Protein AF-A0AB39KVS5-F1 (afdb_monomer_lite)

Foldseek 3Di:
DDLLVVLVVQLVVLVVQLVVLVVLVVCCPPPVNVPRDPVVSVVSNVVSVVSNVVSVVSVVVVVVVVVVVVVVVD

Radius of gyration: 18.09 Å; chains: 1; bounding box: 48×18×46 Å

Organism: NCBI:txid3161137

Structure (mmCIF, N/CA/C/O backbone):
data_AF-A0AB39KVS5-F1
#
_entry.id   AF-A0AB39KVS5-F1
#
loop_
_atom_site.group_PDB
_atom_site.id
_atom_site.type_symbol
_atom_site.label_atom_id
_atom_site.label_alt_id
_atom_site.label_comp_id
_atom_site.label_asym_id
_atom_site.label_entity_id
_atom_site.label_seq_id
_atom_site.pdbx_PDB_ins_code
_atom_site.Cartn_x
_atom_site.Cartn_y
_atom_site.Cartn_z
_atom_site.occupancy
_atom_site.B_iso_or_equiv
_atom_site.auth_seq_id
_atom_site.auth_comp_id
_atom_site.auth_asym_id
_atom_site.auth_atom_id
_atom_site.pdbx_PDB_model_num
ATOM 1 N N . MET A 1 1 ? -1.331 -0.696 23.399 1.00 57.25 1 MET A N 1
ATOM 2 C CA . MET A 1 1 ? -0.811 -0.588 22.021 1.00 57.25 1 MET A CA 1
ATOM 3 C C . MET A 1 1 ? -1.831 0.193 21.220 1.00 57.25 1 MET A C 1
ATOM 5 O O . MET A 1 1 ? -2.994 -0.181 21.255 1.00 57.25 1 MET A O 1
ATOM 9 N N . ASP A 1 2 ? -1.426 1.301 20.608 1.00 86.12 2 ASP A N 1
ATOM 10 C CA . ASP A 1 2 ? -2.315 2.162 19.826 1.00 86.12 2 ASP A CA 1
ATOM 11 C C . ASP A 1 2 ? -2.461 1.592 18.404 1.00 86.12 2 ASP A C 1
ATOM 13 O O . ASP A 1 2 ? -1.483 1.504 17.658 1.00 86.12 2 ASP A O 1
ATOM 17 N N . VAL A 1 3 ? -3.671 1.147 18.054 1.00 85.69 3 VAL A N 1
ATOM 18 C CA . VAL A 1 3 ? -3.985 0.524 16.755 1.00 85.69 3 VAL A CA 1
ATOM 19 C C . VAL A 1 3 ? -3.725 1.495 15.603 1.00 85.69 3 VAL A C 1
ATOM 21 O O . VAL A 1 3 ? -3.241 1.077 14.551 1.00 85.69 3 VAL A O 1
ATOM 24 N N . TYR A 1 4 ? -3.963 2.791 15.815 1.00 88.62 4 TYR A N 1
ATOM 25 C CA . TYR A 1 4 ? -3.705 3.820 14.813 1.00 88.62 4 TYR A CA 1
ATOM 26 C C . TYR A 1 4 ? -2.208 3.978 14.559 1.00 88.62 4 TYR A C 1
ATOM 28 O O . TYR A 1 4 ? -1.789 4.055 13.407 1.00 88.62 4 TYR A O 1
ATOM 36 N N . ALA A 1 5 ? -1.388 3.946 15.614 1.00 89.62 5 ALA A N 1
ATOM 37 C CA . ALA A 1 5 ? 0.065 4.018 15.486 1.00 89.62 5 ALA A CA 1
ATOM 38 C C . ALA A 1 5 ? 0.641 2.807 14.729 1.00 89.62 5 ALA A C 1
ATOM 40 O O . ALA A 1 5 ? 1.520 2.970 13.883 1.00 89.62 5 ALA A O 1
ATOM 41 N N . VAL A 1 6 ? 0.122 1.599 14.986 1.00 89.94 6 VAL A N 1
ATOM 42 C CA . VAL A 1 6 ? 0.544 0.377 14.276 1.00 89.94 6 VAL A CA 1
ATOM 43 C C . VAL A 1 6 ? 0.136 0.425 12.805 1.00 89.94 6 VAL A C 1
ATOM 45 O O . VAL A 1 6 ? 0.969 0.174 11.935 1.00 89.94 6 VAL A O 1
ATOM 48 N N . ALA A 1 7 ? -1.112 0.793 12.510 1.00 89.94 7 ALA A N 1
ATOM 49 C CA . ALA A 1 7 ? -1.583 0.907 11.134 1.00 89.94 7 ALA A CA 1
ATOM 50 C C . ALA A 1 7 ? -0.842 2.011 10.361 1.00 89.94 7 ALA A C 1
ATOM 52 O O . ALA A 1 7 ? -0.475 1.813 9.204 1.00 89.94 7 ALA A O 1
ATOM 53 N N . ALA A 1 8 ? -0.557 3.149 11.002 1.00 90.06 8 ALA A N 1
ATOM 54 C CA . ALA A 1 8 ? 0.233 4.226 10.412 1.00 90.06 8 ALA A CA 1
ATOM 55 C C . ALA A 1 8 ? 1.665 3.776 10.091 1.00 90.06 8 ALA A C 1
ATOM 57 O O . ALA A 1 8 ? 2.152 4.027 8.989 1.00 90.06 8 ALA A O 1
ATOM 58 N N . ALA A 1 9 ? 2.321 3.060 11.008 1.00 92.69 9 ALA A N 1
ATOM 59 C CA . ALA A 1 9 ? 3.641 2.485 10.763 1.00 92.69 9 ALA A CA 1
ATOM 60 C C . ALA A 1 9 ? 3.614 1.451 9.621 1.00 92.69 9 ALA A C 1
ATOM 62 O O . ALA A 1 9 ? 4.497 1.455 8.761 1.00 92.69 9 ALA A O 1
ATOM 63 N N . GLY A 1 10 ? 2.579 0.606 9.568 1.00 91.31 10 GLY A N 1
ATOM 64 C CA . GLY A 1 10 ? 2.356 -0.346 8.479 1.00 91.31 10 GLY A CA 1
ATOM 65 C C . GLY A 1 10 ? 2.215 0.342 7.119 1.00 91.31 10 GLY A C 1
ATOM 66 O O . GLY A 1 10 ? 2.921 -0.012 6.176 1.00 91.31 10 GLY A O 1
ATOM 67 N N . MET A 1 11 ? 1.387 1.387 7.033 1.00 92.12 11 MET A N 1
ATOM 68 C CA . MET A 1 11 ? 1.221 2.180 5.808 1.00 92.12 11 MET A CA 1
ATOM 69 C C . MET A 1 11 ? 2.518 2.882 5.389 1.00 92.12 11 MET A C 1
ATOM 71 O O . MET A 1 11 ? 2.870 2.860 4.214 1.00 92.12 11 MET A O 1
ATOM 75 N N . GLN A 1 12 ? 3.273 3.462 6.329 1.00 94.25 12 GLN A N 1
ATOM 76 C CA . GLN A 1 12 ? 4.571 4.078 6.025 1.00 94.25 12 GLN A CA 1
ATOM 77 C C . GLN A 1 12 ? 5.574 3.072 5.450 1.00 94.25 12 GLN A C 1
ATOM 79 O O . GLN A 1 12 ? 6.329 3.404 4.536 1.00 94.25 12 GLN A O 1
ATOM 84 N N . ASN A 1 13 ? 5.587 1.842 5.964 1.00 94.00 13 ASN A N 1
ATOM 85 C CA . ASN A 1 13 ? 6.442 0.785 5.433 1.00 94.00 13 ASN A CA 1
ATOM 86 C C . ASN A 1 13 ? 5.997 0.340 4.033 1.00 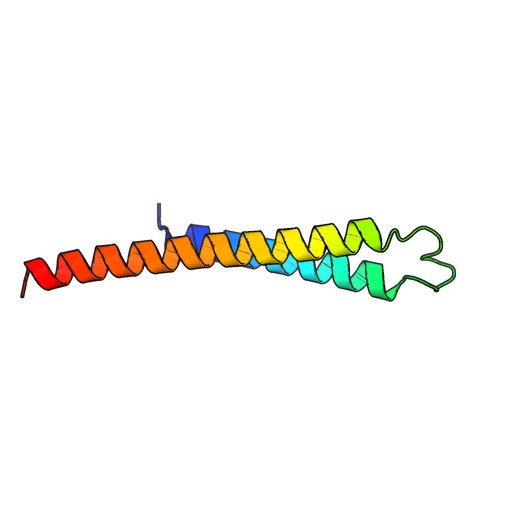94.00 13 ASN A C 1
ATOM 88 O O . ASN A 1 13 ? 6.852 0.180 3.161 1.00 94.00 13 ASN A O 1
ATOM 92 N N . ALA A 1 14 ? 4.688 0.219 3.791 1.00 92.06 14 ALA A N 1
ATOM 93 C CA . ALA A 1 14 ? 4.148 -0.068 2.462 1.00 92.06 14 ALA A CA 1
ATOM 94 C C . ALA A 1 14 ? 4.554 1.014 1.443 1.00 92.06 14 ALA A C 1
ATOM 96 O O . ALA A 1 14 ? 5.036 0.687 0.360 1.00 92.06 14 ALA A 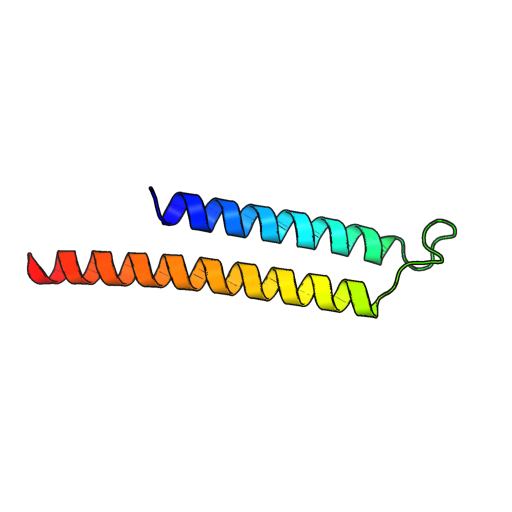O 1
ATOM 97 N N . PHE A 1 15 ? 4.484 2.299 1.818 1.00 91.94 15 PHE A N 1
ATOM 98 C CA . PHE A 1 15 ? 4.949 3.397 0.962 1.00 91.94 15 PHE A CA 1
ATOM 99 C C . PHE A 1 15 ? 6.444 3.320 0.645 1.00 91.94 15 PHE A C 1
ATOM 101 O O . PHE A 1 15 ? 6.828 3.493 -0.507 1.00 91.94 15 PHE A O 1
ATOM 108 N N . LYS A 1 16 ? 7.297 3.020 1.632 1.00 94.69 16 LYS A N 1
ATOM 109 C CA . LYS A 1 16 ? 8.745 2.858 1.396 1.00 94.69 16 LYS A CA 1
ATOM 110 C C . LYS A 1 16 ? 9.045 1.729 0.411 1.00 94.69 16 LYS A C 1
ATOM 112 O O . LYS A 1 16 ? 9.936 1.862 -0.429 1.00 94.69 16 LYS A O 1
ATOM 117 N N . ARG A 1 17 ? 8.316 0.61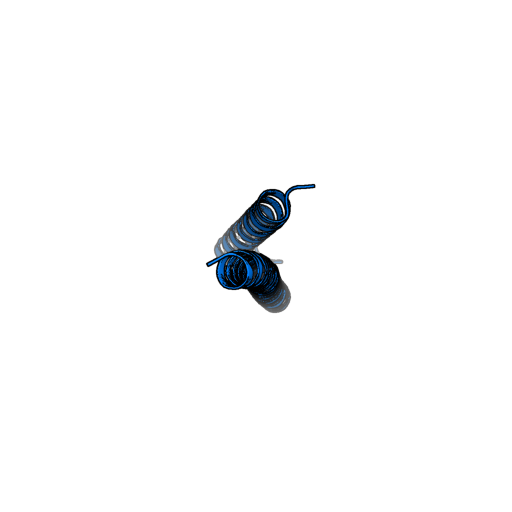4 0.512 1.00 90.31 17 ARG A N 1
ATOM 118 C CA . ARG A 1 17 ? 8.460 -0.525 -0.406 1.00 90.31 17 ARG A CA 1
ATOM 119 C C . ARG A 1 17 ? 8.010 -0.171 -1.817 1.00 90.31 17 ARG A C 1
ATOM 121 O O . ARG A 1 17 ? 8.733 -0.477 -2.761 1.00 90.31 17 ARG A O 1
ATOM 128 N N . LEU A 1 18 ? 6.876 0.518 -1.941 1.00 93.00 18 LEU A N 1
ATOM 129 C CA . LEU A 1 18 ? 6.369 1.009 -3.220 1.00 93.00 18 LEU A CA 1
ATOM 130 C C . LEU A 1 18 ? 7.365 1.963 -3.892 1.00 93.00 18 LEU A C 1
ATOM 132 O O . LEU A 1 18 ? 7.678 1.783 -5.063 1.00 93.00 18 LEU A O 1
ATOM 136 N N . ASP A 1 19 ? 7.910 2.926 -3.145 1.00 92.94 19 ASP A N 1
ATOM 137 C CA . ASP A 1 19 ? 8.908 3.874 -3.657 1.00 92.94 19 ASP A CA 1
ATOM 138 C C . ASP A 1 19 ? 10.184 3.157 -4.123 1.00 92.94 19 ASP A C 1
ATOM 140 O O . ASP A 1 19 ? 10.686 3.399 -5.219 1.00 92.94 19 ASP A O 1
ATOM 144 N N . SER A 1 20 ? 10.659 2.185 -3.341 1.00 91.75 20 SER A N 1
ATOM 145 C CA . SER A 1 20 ? 11.818 1.368 -3.717 1.00 91.75 20 SER A CA 1
ATOM 146 C C . SER A 1 20 ? 11.566 0.558 -4.995 1.00 91.75 20 SER A C 1
ATOM 148 O O . SER A 1 20 ? 12.458 0.452 -5.833 1.00 91.75 20 SER A O 1
ATOM 150 N N . SER A 1 21 ? 10.364 -0.008 -5.154 1.00 89.31 21 SER A N 1
ATOM 151 C CA . SER A 1 21 ? 9.958 -0.716 -6.375 1.00 89.31 21 SER A CA 1
ATOM 152 C C . SER A 1 21 ? 9.911 0.222 -7.578 1.00 89.31 21 SER A C 1
ATOM 154 O O . SER A 1 21 ? 10.528 -0.055 -8.605 1.00 89.31 21 SER A O 1
ATOM 156 N N . ALA A 1 22 ? 9.279 1.388 -7.431 1.00 89.31 22 ALA A N 1
ATOM 157 C CA . ALA A 1 22 ? 9.213 2.395 -8.483 1.00 89.31 22 ALA A CA 1
ATOM 158 C C . ALA A 1 22 ? 10.614 2.832 -8.942 1.00 89.31 22 ALA A C 1
ATOM 160 O O . ALA A 1 22 ? 10.875 2.911 -10.141 1.00 89.31 22 ALA A O 1
ATOM 161 N N . GLN A 1 23 ? 11.549 3.038 -8.010 1.00 90.31 23 GLN A N 1
ATOM 162 C CA . GLN A 1 23 ? 12.938 3.365 -8.340 1.00 90.31 23 GLN A CA 1
ATOM 163 C C . GLN A 1 23 ? 13.646 2.255 -9.130 1.00 90.31 23 GLN A C 1
ATOM 165 O O . GLN A 1 23 ? 14.459 2.565 -10.002 1.00 90.31 23 GLN A O 1
ATOM 170 N N . ARG A 1 24 ? 13.355 0.975 -8.858 1.00 88.06 24 ARG A N 1
ATOM 171 C CA . ARG A 1 24 ? 13.910 -0.153 -9.627 1.00 88.06 24 ARG A CA 1
ATOM 172 C C . ARG A 1 24 ? 13.301 -0.228 -11.024 1.00 88.06 24 ARG A C 1
ATOM 174 O O . ARG A 1 24 ? 14.048 -0.347 -11.989 1.00 88.06 24 ARG A O 1
ATOM 181 N N . VAL A 1 25 ? 11.987 -0.032 -11.146 1.00 87.31 25 VAL A N 1
ATOM 182 C CA . VAL A 1 25 ? 11.300 0.046 -12.446 1.00 87.31 25 VAL A CA 1
ATOM 183 C C . VAL A 1 25 ? 11.844 1.194 -13.303 1.00 87.31 25 VAL A C 1
ATOM 185 O O . VAL A 1 25 ? 12.029 1.017 -14.498 1.00 87.31 25 VAL A O 1
ATOM 188 N N . VAL A 1 26 ? 12.179 2.350 -12.721 1.00 87.06 26 VAL A N 1
ATOM 189 C CA . VAL A 1 26 ? 12.779 3.480 -13.466 1.00 87.06 26 VAL A CA 1
ATOM 190 C C . VAL A 1 26 ? 14.151 3.135 -14.059 1.00 87.06 26 VAL A C 1
ATOM 192 O O . VAL A 1 26 ? 14.524 3.673 -15.098 1.00 87.06 26 VAL A O 1
ATOM 195 N N . ARG A 1 27 ? 14.914 2.245 -13.414 1.00 84.88 27 ARG A N 1
ATOM 196 C CA . ARG A 1 27 ? 16.231 1.805 -13.903 1.00 84.88 27 ARG A CA 1
ATOM 197 C C . ARG A 1 27 ? 16.130 0.756 -15.006 1.00 84.88 27 ARG A C 1
ATOM 199 O O . ARG A 1 27 ? 17.127 0.514 -15.687 1.00 84.88 27 ARG A O 1
ATOM 206 N N . TRP A 1 28 ? 14.961 0.157 -15.207 1.00 81.69 28 TRP A N 1
ATOM 207 C CA . TRP A 1 28 ? 14.738 -0.799 -16.283 1.00 81.69 28 TRP A CA 1
ATOM 208 C C . TRP A 1 28 ? 15.014 -0.153 -17.650 1.00 81.69 28 TRP A C 1
ATOM 210 O O . TRP A 1 28 ? 14.521 0.933 -17.956 1.00 81.69 28 TRP A O 1
ATOM 220 N N . GLY A 1 29 ? 15.848 -0.804 -18.464 1.00 72.06 29 GLY A N 1
ATOM 221 C CA . GLY A 1 29 ? 16.283 -0.286 -19.768 1.00 72.06 29 GLY A CA 1
ATOM 222 C C . GLY A 1 29 ? 17.480 0.674 -19.720 1.00 72.06 29 GLY A C 1
ATOM 223 O O . GLY A 1 29 ? 17.920 1.149 -20.767 1.00 72.06 29 GLY A O 1
ATOM 224 N N . THR A 1 30 ? 18.041 0.942 -18.536 1.00 80.69 30 THR A N 1
ATOM 225 C CA . THR A 1 30 ? 19.370 1.563 -18.403 1.00 80.69 30 THR A CA 1
ATOM 226 C C . THR A 1 30 ? 20.471 0.494 -18.408 1.00 80.69 30 THR A C 1
ATOM 228 O O . THR A 1 30 ? 20.198 -0.642 -18.017 1.00 80.69 30 THR A O 1
ATOM 231 N N . PRO A 1 31 ? 21.726 0.826 -18.777 1.00 71.44 31 PRO A N 1
ATOM 232 C CA . PRO A 1 31 ? 22.844 -0.125 -18.710 1.00 71.44 31 PRO A CA 1
ATOM 233 C C . PRO A 1 31 ? 23.089 -0.704 -17.305 1.00 71.44 31 PRO A C 1
ATOM 235 O O . PRO A 1 31 ? 23.690 -1.760 -17.168 1.00 71.44 31 PRO A O 1
ATOM 238 N N . GLU A 1 32 ? 22.629 -0.017 -16.256 1.00 70.62 32 GLU A N 1
ATOM 239 C CA . GLU A 1 32 ? 22.736 -0.446 -14.855 1.00 70.62 32 GLU A CA 1
ATOM 240 C C . GLU A 1 32 ? 21.525 -1.276 -14.377 1.00 70.62 32 GLU A C 1
ATOM 242 O O . GLU A 1 32 ? 21.510 -1.738 -13.238 1.00 70.62 32 GLU A O 1
ATOM 247 N N . GLY A 1 33 ? 20.493 -1.441 -15.213 1.00 69.25 33 GLY A N 1
ATOM 248 C CA . GLY A 1 33 ? 19.222 -2.093 -14.877 1.00 69.25 33 GLY A CA 1
ATOM 249 C C . GLY A 1 33 ? 18.838 -3.226 -15.827 1.00 69.25 33 GLY A C 1
ATOM 250 O O . GLY A 1 33 ? 17.650 -3.482 -16.019 1.00 69.25 33 GLY A O 1
ATOM 251 N N . GLU A 1 34 ? 19.834 -3.882 -16.428 1.00 61.28 34 GLU A N 1
ATOM 252 C CA . GLU A 1 34 ? 19.665 -4.967 -17.408 1.00 61.28 34 GLU A CA 1
ATOM 253 C C . GLU A 1 34 ? 18.963 -6.215 -16.818 1.00 61.28 34 GLU A C 1
ATOM 255 O O . GLU A 1 34 ? 18.337 -6.965 -17.559 1.00 61.28 34 GLU A O 1
ATOM 260 N N . ASP A 1 35 ? 18.971 -6.369 -15.485 1.00 72.31 35 ASP A N 1
ATOM 261 C CA . ASP A 1 35 ? 18.402 -7.508 -14.733 1.00 72.31 35 ASP A CA 1
ATOM 262 C C . ASP A 1 35 ? 17.093 -7.189 -13.966 1.00 72.31 35 ASP A C 1
ATOM 264 O O . ASP A 1 35 ? 16.677 -7.948 -13.089 1.00 72.31 35 ASP A O 1
ATOM 268 N N . VAL A 1 36 ? 16.421 -6.060 -14.230 1.00 80.19 36 VAL A N 1
ATOM 269 C CA . VAL A 1 36 ? 15.161 -5.740 -13.522 1.00 80.19 36 VAL A CA 1
ATOM 270 C C . VAL A 1 36 ? 14.004 -6.610 -14.040 1.00 80.19 36 VAL A C 1
ATOM 272 O O . VAL A 1 36 ? 13.534 -6.414 -15.164 1.00 80.19 36 VAL A O 1
ATOM 275 N N . ASP A 1 37 ? 13.493 -7.519 -13.200 1.00 85.31 37 ASP A N 1
ATOM 276 C CA . ASP A 1 37 ? 12.281 -8.305 -13.474 1.00 85.31 37 ASP A CA 1
ATOM 277 C C . ASP A 1 37 ? 11.009 -7.478 -13.211 1.00 85.31 37 ASP A C 1
ATOM 279 O O . ASP A 1 37 ? 10.565 -7.272 -12.079 1.00 85.31 37 ASP A O 1
ATOM 283 N N . LEU A 1 38 ? 10.382 -7.015 -14.293 1.00 85.25 38 LEU A N 1
ATOM 284 C CA . LEU A 1 38 ? 9.146 -6.234 -14.231 1.00 85.25 38 LEU A CA 1
ATOM 285 C C . LEU A 1 38 ? 7.943 -7.016 -13.684 1.00 85.25 38 LEU A C 1
ATOM 287 O O . LEU A 1 38 ? 7.024 -6.404 -13.130 1.00 85.25 38 LEU A O 1
ATOM 291 N N . ALA A 1 39 ? 7.908 -8.340 -13.850 1.00 88.31 39 ALA A N 1
ATOM 292 C CA . ALA A 1 39 ? 6.826 -9.158 -13.319 1.00 88.31 39 ALA A CA 1
ATOM 293 C C . ALA A 1 39 ? 6.924 -9.230 -11.791 1.00 88.31 39 ALA A C 1
ATOM 295 O O . ALA A 1 39 ? 5.916 -9.053 -11.102 1.00 88.31 39 ALA A O 1
ATOM 296 N N . GLU A 1 40 ? 8.137 -9.402 -11.262 1.00 89.25 40 GLU A N 1
ATOM 297 C CA . GLU A 1 40 ? 8.394 -9.356 -9.822 1.00 89.25 40 GLU A CA 1
ATOM 298 C C . GLU A 1 40 ? 8.075 -7.974 -9.234 1.00 89.25 40 GLU A C 1
ATOM 300 O O . GLU A 1 40 ? 7.367 -7.880 -8.228 1.00 89.25 40 GLU A O 1
ATOM 305 N N . GLU A 1 41 ? 8.490 -6.890 -9.897 1.00 89.25 41 GLU A N 1
ATOM 306 C CA . GLU A 1 41 ? 8.180 -5.533 -9.432 1.00 89.25 41 GLU A CA 1
ATOM 307 C C . GLU A 1 41 ? 6.679 -5.235 -9.431 1.00 89.25 41 GLU A C 1
ATOM 309 O O . GLU A 1 41 ? 6.167 -4.623 -8.494 1.00 89.25 41 GLU A O 1
ATOM 314 N N . THR A 1 42 ? 5.940 -5.718 -10.431 1.00 89.88 42 THR A N 1
ATOM 315 C CA . THR A 1 42 ? 4.476 -5.585 -10.459 1.00 89.88 42 THR A CA 1
ATOM 316 C C . THR A 1 42 ? 3.841 -6.297 -9.262 1.00 89.88 42 THR A C 1
ATOM 318 O O . THR A 1 42 ? 2.934 -5.764 -8.621 1.00 89.88 42 THR A O 1
ATOM 321 N N . VAL A 1 43 ? 4.334 -7.486 -8.908 1.00 93.06 43 VAL A N 1
ATOM 322 C CA . VAL A 1 43 ? 3.864 -8.220 -7.726 1.00 93.06 43 VAL A CA 1
ATOM 323 C C . VAL A 1 43 ? 4.198 -7.467 -6.436 1.00 93.06 43 VAL A C 1
ATOM 325 O O . VAL A 1 43 ? 3.358 -7.408 -5.536 1.00 93.06 43 VAL A O 1
ATOM 328 N N . GLU A 1 44 ? 5.379 -6.858 -6.329 1.00 91.75 44 GLU A N 1
ATOM 329 C CA . GLU A 1 44 ? 5.730 -6.023 -5.174 1.00 91.75 44 GLU A CA 1
ATOM 330 C C . GLU A 1 44 ? 4.820 -4.795 -5.041 1.00 91.75 44 GLU A C 1
ATOM 332 O O . GLU A 1 44 ? 4.389 -4.474 -3.929 1.00 91.75 44 GLU A O 1
ATOM 337 N N . GLN A 1 45 ? 4.441 -4.158 -6.151 1.00 92.12 45 GLN A N 1
ATOM 338 C CA . GLN A 1 45 ? 3.476 -3.054 -6.143 1.00 92.12 45 GLN A CA 1
ATOM 339 C C . GLN A 1 45 ? 2.092 -3.511 -5.658 1.00 92.12 45 GLN A C 1
ATOM 341 O O . GLN A 1 45 ? 1.508 -2.871 -4.782 1.00 92.12 45 GLN A O 1
ATOM 346 N N . VAL A 1 46 ? 1.601 -4.660 -6.138 1.00 93.81 46 VAL A N 1
ATOM 347 C CA . VAL A 1 46 ? 0.318 -5.245 -5.698 1.00 93.81 46 VAL A CA 1
ATOM 348 C C . VAL A 1 46 ? 0.343 -5.621 -4.212 1.00 93.81 46 VAL A C 1
ATOM 350 O O . VAL A 1 46 ? -0.636 -5.405 -3.489 1.00 93.81 46 VAL A O 1
ATOM 353 N N . LYS A 1 47 ? 1.463 -6.161 -3.715 1.00 92.31 47 LYS A N 1
ATOM 354 C CA . LYS A 1 47 ? 1.637 -6.438 -2.281 1.00 92.31 47 LYS A CA 1
ATOM 355 C C . LYS A 1 47 ? 1.567 -5.150 -1.464 1.00 92.31 47 LYS A C 1
ATOM 357 O O . LYS A 1 47 ? 0.853 -5.119 -0.464 1.00 92.31 47 LYS A O 1
ATOM 362 N N . ALA A 1 48 ? 2.257 -4.092 -1.894 1.00 91.31 48 ALA A N 1
ATOM 363 C CA . ALA A 1 48 ? 2.239 -2.804 -1.206 1.00 91.31 48 ALA A CA 1
ATOM 364 C C . ALA A 1 48 ? 0.826 -2.190 -1.169 1.00 91.31 48 ALA A C 1
ATOM 366 O O . ALA A 1 48 ? 0.396 -1.700 -0.123 1.00 91.31 48 ALA A O 1
ATOM 367 N N . GLU A 1 49 ? 0.071 -2.278 -2.268 1.00 92.12 49 GLU A N 1
ATOM 368 C CA . GLU A 1 49 ? -1.333 -1.851 -2.322 1.00 92.12 49 GLU A CA 1
ATOM 369 C C . GLU A 1 49 ? -2.206 -2.643 -1.337 1.00 92.12 49 GLU A C 1
ATOM 371 O O . GLU A 1 49 ? -2.967 -2.067 -0.554 1.00 92.12 49 GLU A O 1
ATOM 376 N N . THR A 1 50 ? -2.050 -3.968 -1.319 1.00 94.06 50 THR A N 1
ATOM 377 C CA . THR A 1 50 ? -2.803 -4.857 -0.424 1.00 94.06 50 THR A CA 1
ATOM 378 C C . THR A 1 50 ? -2.492 -4.573 1.048 1.00 94.06 50 THR A C 1
ATOM 380 O O . THR A 1 50 ? -3.401 -4.522 1.878 1.00 94.06 50 THR A O 1
ATOM 383 N N . GLU A 1 51 ? -1.222 -4.341 1.390 1.00 91.19 51 GLU A N 1
ATOM 384 C CA . GLU A 1 51 ? -0.793 -3.975 2.746 1.00 91.19 51 GLU A CA 1
ATOM 385 C C . GLU A 1 51 ? -1.386 -2.637 3.192 1.00 91.19 51 GLU A C 1
ATOM 387 O O . GLU A 1 51 ? -1.819 -2.491 4.341 1.00 91.19 51 GLU A O 1
ATOM 392 N N . LEU A 1 52 ? -1.455 -1.660 2.288 1.00 90.88 52 LEU A N 1
ATOM 393 C CA . LEU A 1 52 ? -2.082 -0.375 2.569 1.00 90.88 52 LEU A CA 1
ATOM 394 C C . LEU A 1 52 ? -3.590 -0.532 2.806 1.00 90.88 52 LEU A C 1
ATOM 396 O O . LEU A 1 52 ? -4.114 -0.029 3.803 1.00 90.88 52 LEU A O 1
ATOM 400 N N . ALA A 1 53 ? -4.275 -1.290 1.946 1.00 92.88 53 ALA A N 1
ATOM 401 C CA . ALA A 1 53 ? -5.701 -1.575 2.080 1.00 92.88 53 ALA A CA 1
ATOM 402 C C . ALA A 1 53 ? -6.025 -2.315 3.389 1.00 92.88 53 ALA A C 1
ATOM 404 O O . ALA A 1 53 ? -6.995 -1.976 4.072 1.00 92.88 53 ALA A O 1
ATOM 405 N N . ALA A 1 54 ? -5.191 -3.283 3.779 1.00 93.31 54 ALA A N 1
ATOM 406 C CA . ALA A 1 54 ? -5.344 -4.018 5.030 1.00 93.31 54 ALA A CA 1
ATOM 407 C C 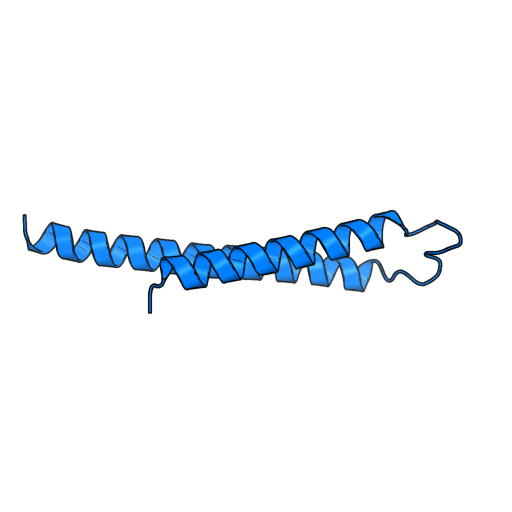. ALA A 1 54 ? -5.215 -3.094 6.252 1.00 93.31 54 ALA A C 1
ATOM 409 O O . ALA A 1 54 ? -6.087 -3.099 7.124 1.00 93.31 54 ALA A O 1
ATOM 410 N N . ASN A 1 55 ? -4.181 -2.248 6.297 1.00 90.81 55 ASN A N 1
ATOM 411 C CA . ASN A 1 55 ? -4.004 -1.285 7.387 1.00 90.81 55 ASN A CA 1
ATOM 412 C C . ASN A 1 55 ? -5.158 -0.269 7.447 1.00 90.81 55 ASN A C 1
ATOM 414 O O . ASN A 1 55 ? -5.666 0.025 8.530 1.00 90.81 55 ASN A O 1
ATOM 418 N N . ALA A 1 56 ? -5.638 0.212 6.297 1.00 92.00 56 ALA A N 1
ATOM 419 C CA . ALA A 1 56 ? -6.793 1.105 6.231 1.00 92.00 56 ALA A CA 1
ATOM 420 C C . ALA A 1 56 ? -8.081 0.436 6.752 1.00 92.00 56 ALA A C 1
ATOM 422 O O . ALA A 1 56 ? -8.866 1.060 7.471 1.00 92.00 56 ALA A O 1
ATOM 423 N N . ALA A 1 57 ? -8.297 -0.847 6.444 1.00 93.06 57 ALA A N 1
ATOM 424 C CA . ALA A 1 57 ? -9.434 -1.608 6.957 1.00 93.06 57 ALA A CA 1
ATOM 425 C C . ALA A 1 57 ? -9.383 -1.781 8.486 1.00 93.06 57 ALA A C 1
ATOM 427 O O . ALA A 1 57 ? -10.423 -1.693 9.148 1.00 93.06 57 ALA A O 1
ATOM 428 N N . VAL A 1 58 ? -8.190 -1.973 9.059 1.00 92.00 58 VAL A N 1
ATOM 429 C CA . VAL A 1 58 ? -7.985 -2.033 10.516 1.00 92.00 58 VAL A CA 1
ATOM 430 C C . VAL A 1 58 ? -8.357 -0.703 11.173 1.00 92.00 58 VAL A C 1
ATOM 432 O O . VAL A 1 58 ? -9.147 -0.704 12.116 1.00 92.00 58 VAL A O 1
ATOM 435 N N . VAL A 1 59 ? -7.875 0.426 10.639 1.00 92.31 59 VAL A N 1
ATOM 436 C CA . VAL A 1 59 ? -8.222 1.774 11.136 1.00 92.31 59 VAL A CA 1
ATOM 437 C C . VAL A 1 59 ? -9.731 2.002 11.081 1.00 92.31 59 VAL A C 1
ATOM 439 O O . VAL A 1 59 ? -10.343 2.343 12.088 1.00 92.31 59 VAL A O 1
ATOM 442 N N . LYS A 1 60 ? -10.364 1.705 9.941 1.00 92.69 60 LYS A N 1
ATOM 443 C CA . LYS A 1 60 ? -11.819 1.840 9.772 1.00 92.69 60 LYS A CA 1
ATOM 444 C C . LYS A 1 60 ? -12.608 0.983 10.765 1.00 92.69 60 LYS A C 1
ATOM 446 O O . LYS A 1 60 ? -13.702 1.359 11.183 1.00 92.69 60 LYS A O 1
ATOM 451 N N . THR A 1 61 ? -12.089 -0.191 11.112 1.00 91.88 61 THR A N 1
ATOM 452 C CA . THR A 1 61 ? -12.715 -1.075 1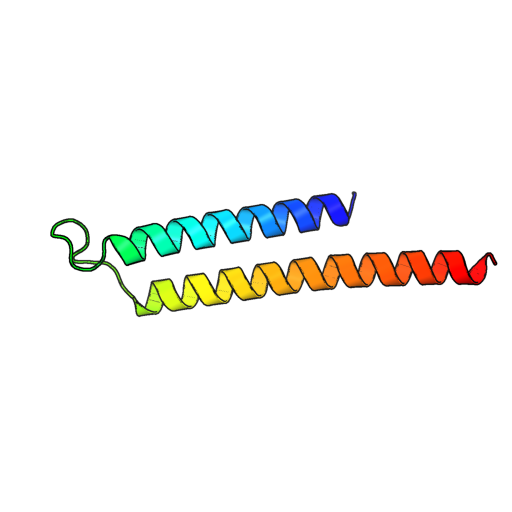2.101 1.00 91.88 61 THR A CA 1
ATOM 453 C C . THR A 1 61 ? -12.561 -0.509 13.510 1.00 91.88 61 THR A C 1
ATOM 455 O O . THR A 1 61 ? -13.543 -0.478 14.249 1.00 91.88 61 THR A O 1
ATOM 458 N N . ALA A 1 62 ? -11.379 0.010 13.855 1.00 90.19 62 ALA A N 1
ATOM 459 C CA . ALA A 1 62 ? -11.147 0.699 15.122 1.00 90.19 62 ALA A CA 1
ATOM 460 C C . ALA A 1 62 ? -12.078 1.915 15.286 1.00 90.19 62 ALA A 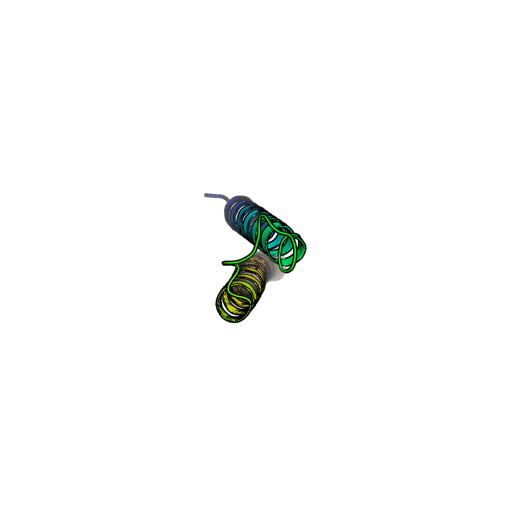C 1
ATOM 462 O O . ALA A 1 62 ? -12.731 2.045 16.322 1.00 90.19 62 ALA A O 1
ATOM 463 N N . ASP A 1 63 ? -12.239 2.726 14.235 1.00 89.81 63 ASP A N 1
ATOM 464 C CA . ASP A 1 63 ? -13.155 3.873 14.225 1.00 89.81 63 ASP A CA 1
ATOM 465 C C . ASP A 1 63 ? -14.610 3.454 14.456 1.00 89.81 63 ASP A C 1
ATOM 467 O O . ASP A 1 63 ? -15.308 4.040 15.282 1.00 89.81 63 ASP A O 1
ATOM 471 N N . LYS A 1 64 ? -15.077 2.401 13.771 1.00 92.19 64 LYS A N 1
ATOM 472 C CA . LYS A 1 64 ? -16.439 1.871 13.958 1.00 92.19 64 LYS A CA 1
ATOM 473 C C . LYS A 1 64 ? -16.682 1.371 15.378 1.00 92.19 64 LYS A C 1
ATOM 475 O O . LYS A 1 64 ? -17.765 1.586 15.922 1.00 92.19 64 LYS A O 1
ATOM 480 N N . MET A 1 65 ? -15.700 0.694 15.972 1.00 89.94 65 MET A N 1
ATOM 481 C CA . MET A 1 65 ? -15.795 0.223 17.353 1.00 89.94 65 MET A CA 1
ATOM 482 C C . MET A 1 65 ? -15.866 1.397 18.328 1.00 89.94 65 MET A C 1
ATOM 484 O O . MET A 1 65 ? -16.708 1.385 19.222 1.00 89.94 65 MET A O 1
ATOM 488 N N . MET A 1 66 ? -15.042 2.430 18.128 1.00 89.75 66 MET A N 1
ATOM 489 C CA . MET A 1 66 ? -15.093 3.647 18.938 1.00 89.75 66 MET A CA 1
ATOM 490 C C . MET A 1 66 ? -16.447 4.357 18.801 1.00 89.75 66 MET A C 1
ATOM 492 O O . MET A 1 66 ? -17.050 4.709 19.810 1.00 89.75 66 MET A O 1
ATOM 496 N N . GLY A 1 67 ? -16.964 4.501 17.577 1.00 91.69 67 GLY A N 1
ATOM 497 C CA . GLY A 1 67 ? -18.293 5.066 17.324 1.00 91.69 67 GLY A CA 1
ATOM 498 C C . GLY A 1 67 ? -19.404 4.286 18.028 1.00 91.69 67 GLY A C 1
ATOM 499 O O . GLY A 1 67 ? -20.218 4.876 18.724 1.00 91.69 67 GLY A O 1
ATOM 500 N N . SER A 1 68 ? -19.364 2.953 17.964 1.00 92.56 68 SER A N 1
ATOM 501 C CA . SER A 1 68 ? -20.348 2.102 18.652 1.00 92.56 68 SER A CA 1
ATOM 502 C C . SER A 1 68 ? -20.307 2.275 20.177 1.00 92.56 68 SER A C 1
ATOM 504 O O . SER A 1 68 ? -21.342 2.233 20.834 1.00 92.56 68 SER A O 1
ATOM 506 N N . LEU A 1 69 ? -19.119 2.481 20.761 1.00 88.62 69 LEU A N 1
ATOM 507 C CA . LEU A 1 69 ? -18.983 2.783 22.191 1.00 88.62 69 LEU A CA 1
ATOM 508 C C . LEU A 1 69 ? -19.535 4.167 22.552 1.00 88.62 69 LEU A C 1
ATOM 510 O O . LEU A 1 69 ? -20.082 4.331 23.642 1.00 88.62 69 LEU A O 1
ATOM 514 N N . LEU A 1 70 ? -19.378 5.152 21.663 1.00 90.25 70 LEU A N 1
ATOM 515 C CA . LEU A 1 70 ? -19.961 6.480 21.837 1.00 90.25 70 LEU A CA 1
ATOM 516 C C . LEU A 1 70 ? -21.490 6.410 21.770 1.00 90.25 70 LEU A C 1
ATOM 518 O O . LEU A 1 70 ? -22.139 6.930 22.670 1.00 90.25 70 LEU A O 1
ATOM 522 N N . ASP A 1 71 ? -22.048 5.695 20.794 1.00 90.12 71 ASP A N 1
ATOM 523 C CA . ASP A 1 71 ? -23.497 5.554 20.604 1.00 90.12 71 ASP A CA 1
ATOM 524 C C . ASP A 1 71 ? -24.198 4.874 21.791 1.00 90.12 71 ASP A C 1
ATOM 526 O O . ASP A 1 71 ? -25.337 5.196 22.098 1.00 90.12 71 ASP A O 1
ATOM 530 N N . ILE A 1 72 ? -23.531 3.959 22.505 1.00 86.81 72 ILE A N 1
ATOM 531 C CA . ILE A 1 72 ? -24.088 3.336 23.724 1.00 86.81 72 ILE A CA 1
ATOM 532 C C . ILE A 1 72 ? -24.232 4.348 24.874 1.00 86.81 72 ILE A C 1
ATOM 534 O O . ILE A 1 72 ? -25.024 4.140 25.795 1.00 86.81 72 ILE A O 1
ATOM 538 N N . LYS A 1 73 ? -23.424 5.411 24.875 1.00 68.31 73 LYS A N 1
ATOM 539 C CA . LYS A 1 73 ? -23.328 6.368 25.982 1.00 68.31 73 LYS A CA 1
ATOM 540 C C . LYS A 1 73 ? -24.205 7.611 25.791 1.00 68.31 73 LYS A C 1
ATOM 542 O O . LYS A 1 73 ? -24.310 8.392 26.739 1.00 68.31 73 LYS A O 1
ATOM 547 N N . VAL A 1 74 ? -24.787 7.799 24.605 1.00 63.22 74 VAL A N 1
ATOM 548 C CA . VAL A 1 74 ? -25.630 8.951 24.235 1.00 63.22 74 VAL A CA 1
ATOM 549 C C . VAL A 1 74 ? -27.101 8.555 24.205 1.00 63.22 74 VAL A C 1
ATOM 551 O O . VAL A 1 74 ? -27.407 7.430 23.761 1.00 63.22 74 VAL A O 1
#

pLDDT: mean 87.41, std 8.22, range [57.25, 94.69]

InterPro domains:
  IPR010930 Flagellar basal-body/hook protein, C-terminal domain [PF06429] (32-71)

Secondary structure (DSSP, 8-state):
--HHHHHHHHHHHHHHHHHHHHHHHHHTTSTT-TT--HHHHHHHHHHHHHHHHHHHHHHHHHHHHHHHHHHHH-

Sequence (74 aa):
MDVYAVAAAGMQNAFKRLDSSAQRVVRWGTPEGEDVDLAEETVEQVKAETELAANAAVVKTADKMMGSLLDIKV